Protein AF-A0A9Q0M353-F1 (afdb_monomer_lite)

Structure (mmCIF, N/CA/C/O backbone):
data_AF-A0A9Q0M353-F1
#
_entry.id   AF-A0A9Q0M353-F1
#
loop_
_atom_site.group_PDB
_atom_site.id
_atom_site.type_symbol
_atom_site.label_atom_id
_atom_site.label_alt_id
_atom_site.label_comp_id
_atom_site.label_asym_id
_atom_site.label_entity_id
_atom_site.label_seq_id
_atom_site.pdbx_PDB_ins_code
_atom_site.Cartn_x
_atom_site.Cartn_y
_atom_site.Cartn_z
_atom_site.occupancy
_atom_site.B_iso_or_equiv
_atom_site.auth_seq_id
_atom_site.auth_comp_id
_atom_site.auth_asym_id
_atom_site.auth_atom_id
_atom_site.pdbx_PDB_model_num
ATOM 1 N N . MET A 1 1 ? -23.751 17.773 -4.766 1.00 34.59 1 MET A N 1
ATOM 2 C CA . MET A 1 1 ? -24.160 17.354 -3.411 1.00 34.59 1 MET A CA 1
ATOM 3 C C . MET A 1 1 ? -22.876 16.894 -2.738 1.00 34.59 1 MET A C 1
ATOM 5 O O . MET A 1 1 ? -22.416 15.805 -3.033 1.00 34.59 1 MET A O 1
ATOM 9 N N . MET A 1 2 ? -22.201 17.806 -2.035 1.00 33.22 2 MET A N 1
ATOM 10 C CA . MET A 1 2 ? -20.874 17.585 -1.447 1.00 33.22 2 MET A CA 1
ATOM 11 C C . MET A 1 2 ? -21.097 17.127 -0.004 1.00 33.22 2 MET A C 1
ATOM 13 O O . MET A 1 2 ? -21.788 17.827 0.740 1.00 33.22 2 MET A O 1
ATOM 17 N N . GLY A 1 3 ? -20.583 15.953 0.366 1.00 36.69 3 GLY A N 1
ATOM 18 C CA . GLY A 1 3 ? -20.548 15.516 1.761 1.00 36.69 3 GLY A CA 1
ATOM 19 C C . GLY A 1 3 ? -19.790 16.543 2.599 1.00 36.69 3 GLY A C 1
ATOM 20 O O . GLY A 1 3 ? -18.803 17.116 2.142 1.00 36.69 3 GLY A O 1
ATOM 21 N N . GLN A 1 4 ? -20.307 16.845 3.784 1.00 38.22 4 GLN A N 1
ATOM 22 C CA . GLN A 1 4 ? -19.683 17.783 4.710 1.00 38.22 4 GLN A CA 1
ATOM 23 C C . GLN A 1 4 ? -18.388 17.150 5.230 1.00 38.22 4 GLN A C 1
ATOM 25 O O . GLN A 1 4 ? -18.446 16.136 5.919 1.00 38.22 4 GLN A O 1
ATOM 30 N N . TYR A 1 5 ? -17.240 17.731 4.881 1.00 41.38 5 TYR A N 1
ATOM 31 C CA . TYR A 1 5 ? -15.957 17.404 5.501 1.00 41.38 5 TYR A CA 1
ATOM 32 C C . TYR A 1 5 ? -16.037 17.840 6.970 1.00 41.38 5 TYR A C 1
ATOM 34 O O . TYR A 1 5 ? -16.222 19.027 7.245 1.00 41.38 5 TYR A O 1
ATOM 42 N N . ARG A 1 6 ? -15.980 16.888 7.904 1.00 50.09 6 ARG A N 1
ATOM 43 C CA . ARG A 1 6 ? -15.765 17.168 9.329 1.00 50.09 6 ARG A CA 1
ATOM 44 C C . ARG A 1 6 ? -14.272 17.041 9.602 1.00 50.09 6 ARG A C 1
ATOM 46 O O . ARG A 1 6 ? -13.639 16.139 9.065 1.00 50.09 6 ARG A O 1
ATOM 53 N N . ASP A 1 7 ? -13.725 17.968 10.380 1.00 56.12 7 ASP A N 1
ATOM 54 C CA . ASP A 1 7 ? -12.338 17.895 10.836 1.00 56.12 7 ASP A CA 1
ATOM 55 C C . ASP A 1 7 ? -12.176 16.633 11.696 1.00 56.12 7 ASP A C 1
ATOM 57 O O . ASP A 1 7 ? -13.024 16.344 12.544 1.00 56.12 7 ASP A O 1
ATOM 61 N N . TYR A 1 8 ? -11.114 15.860 11.461 1.00 49.19 8 TYR A N 1
ATOM 62 C CA . TYR A 1 8 ? -10.848 14.612 12.183 1.00 49.19 8 TYR A CA 1
ATOM 63 C C . TYR A 1 8 ? -10.754 14.822 13.700 1.00 49.19 8 TYR A C 1
ATOM 65 O O . TYR A 1 8 ? -11.054 13.911 14.467 1.00 49.19 8 TYR A O 1
ATOM 73 N N . ASN A 1 9 ? -10.388 16.031 14.133 1.00 53.12 9 ASN A N 1
ATOM 74 C CA . ASN A 1 9 ? -10.277 16.385 15.547 1.00 53.12 9 ASN A CA 1
ATOM 75 C C . ASN A 1 9 ? -11.636 16.631 16.237 1.00 53.12 9 ASN A C 1
ATOM 77 O O . ASN A 1 9 ? -11.678 16.725 17.461 1.00 53.12 9 ASN A O 1
ATOM 81 N N . ASP A 1 10 ? -12.734 16.722 15.475 1.00 59.59 10 ASP A N 1
ATOM 82 C CA . ASP A 1 10 ? -14.084 17.026 15.979 1.00 59.59 10 ASP A CA 1
ATOM 83 C C . ASP A 1 10 ? -14.991 15.782 16.100 1.00 59.59 10 ASP A C 1
ATOM 85 O O . ASP A 1 10 ? -16.178 15.903 16.423 1.00 59.59 10 ASP A O 1
ATOM 89 N N . ILE A 1 11 ? -14.472 14.582 15.819 1.00 56.03 11 ILE A N 1
ATOM 90 C CA . ILE A 1 11 ? -15.226 13.324 15.902 1.00 5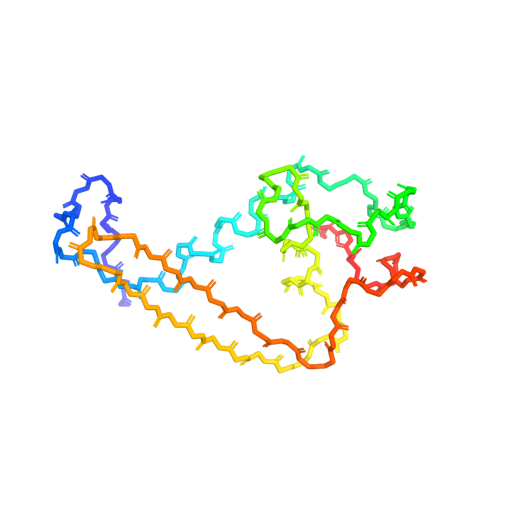6.03 11 ILE A CA 1
ATOM 91 C C . ILE A 1 11 ? -14.984 12.696 17.286 1.00 56.03 11 ILE A C 1
ATOM 93 O O . ILE A 1 11 ? -13.831 12.425 17.625 1.00 56.03 11 ILE A O 1
ATOM 97 N N . PRO A 1 12 ? -16.033 12.447 18.095 1.00 61.00 12 PRO A N 1
ATOM 98 C CA . PRO A 1 12 ? -15.894 11.710 19.350 1.00 61.00 12 PRO A CA 1
ATOM 99 C C . PRO A 1 12 ? -15.201 10.355 19.122 1.00 61.00 12 PRO A C 1
ATOM 101 O O . PRO A 1 12 ? -15.537 9.647 18.172 1.00 61.00 12 PRO A O 1
ATOM 104 N N . GLU A 1 13 ? -14.238 9.980 19.974 1.00 55.56 13 GLU A N 1
ATOM 105 C CA . GLU A 1 13 ? -13.474 8.719 19.848 1.00 55.56 13 GLU A CA 1
ATOM 106 C C . GLU A 1 13 ? -14.380 7.476 19.737 1.00 55.56 13 GLU A C 1
ATOM 108 O O . GLU A 1 13 ? -14.055 6.511 19.041 1.00 55.56 13 GLU A O 1
ATOM 113 N N . ASP A 1 14 ? -15.543 7.510 20.389 1.00 60.03 14 ASP A N 1
ATOM 114 C CA . ASP A 1 14 ? -16.564 6.463 20.398 1.00 60.03 14 ASP A CA 1
ATOM 115 C C . ASP A 1 14 ? -17.470 6.461 19.155 1.00 60.03 14 ASP A C 1
ATOM 117 O O . ASP A 1 14 ? -18.092 5.441 18.851 1.00 60.03 14 ASP A O 1
ATOM 121 N N . GLU A 1 15 ? -17.501 7.561 18.401 1.00 59.28 15 GLU A N 1
ATOM 122 C CA . GLU A 1 15 ? -18.245 7.690 17.149 1.00 59.28 15 GLU A CA 1
ATOM 123 C C . GLU A 1 15 ? -17.383 7.531 15.903 1.00 59.28 15 GLU A C 1
ATOM 125 O O . GLU A 1 15 ? -17.971 7.493 14.825 1.00 59.28 15 GLU A O 1
ATOM 130 N N . PHE A 1 16 ? -16.050 7.407 16.010 1.00 55.06 16 PHE A N 1
ATOM 131 C CA . PHE A 1 16 ? -15.180 7.227 14.843 1.00 55.06 16 PHE A CA 1
ATOM 132 C C . PHE A 1 16 ? -15.686 6.052 14.001 1.00 55.06 16 PHE A C 1
ATOM 134 O O . PHE A 1 16 ? -15.447 4.888 14.377 1.00 55.06 16 PHE A O 1
ATOM 141 N N . PRO A 1 17 ? -16.362 6.322 12.863 1.00 60.34 17 PRO A N 1
ATOM 142 C CA . PRO A 1 17 ? -16.686 5.277 11.920 1.00 60.34 17 PRO A CA 1
ATOM 143 C C . PRO A 1 17 ? -15.347 4.667 11.528 1.00 60.34 17 PRO A C 1
ATOM 145 O O . PRO A 1 17 ? -14.341 5.380 11.458 1.00 60.34 17 PRO A O 1
ATOM 148 N N . ILE A 1 18 ? -15.293 3.355 11.313 1.00 63.62 18 ILE A N 1
ATOM 149 C CA . ILE A 1 18 ? -14.117 2.784 10.661 1.00 63.62 18 ILE A CA 1
ATOM 150 C C . ILE A 1 18 ? -14.144 3.323 9.231 1.00 63.62 18 ILE A C 1
ATOM 152 O O . ILE A 1 18 ? -14.788 2.755 8.352 1.00 63.62 18 ILE A O 1
ATOM 156 N N . ASP A 1 19 ? -13.543 4.492 9.044 1.00 75.38 19 ASP A N 1
ATOM 157 C CA . ASP A 1 19 ? -13.417 5.126 7.753 1.00 75.38 19 ASP A CA 1
ATOM 158 C C . ASP A 1 19 ? -12.255 4.449 7.046 1.00 75.38 19 ASP A C 1
ATOM 160 O O . ASP A 1 19 ? -11.111 4.526 7.494 1.00 75.38 19 ASP A O 1
ATOM 164 N N . GLY A 1 20 ? -12.568 3.749 5.957 1.00 80.69 20 GLY A N 1
ATOM 165 C CA . GLY A 1 20 ? -11.563 3.116 5.113 1.00 80.69 20 GLY A CA 1
ATOM 166 C C . GLY A 1 20 ? -10.564 4.121 4.537 1.00 80.69 20 GLY A C 1
ATOM 167 O O . GLY A 1 20 ? -9.474 3.708 4.157 1.00 80.69 20 GLY A O 1
ATOM 168 N N . ALA A 1 21 ? -10.889 5.421 4.514 1.00 86.00 21 ALA A N 1
ATOM 169 C CA . ALA A 1 21 ? -9.950 6.462 4.115 1.00 86.00 21 ALA A CA 1
ATOM 170 C C . ALA A 1 21 ? -8.734 6.532 5.047 1.00 86.00 21 ALA A C 1
ATOM 172 O O . ALA A 1 21 ? -7.614 6.599 4.558 1.00 86.00 21 ALA A O 1
ATOM 173 N N . MET A 1 22 ? -8.923 6.428 6.365 1.00 85.44 22 MET A N 1
ATOM 174 C CA . MET A 1 22 ? -7.839 6.592 7.339 1.00 85.44 22 MET A CA 1
ATOM 175 C C . MET A 1 22 ? -6.664 5.605 7.156 1.00 85.44 22 MET A C 1
ATOM 177 O O . MET A 1 22 ? -5.529 6.070 7.041 1.00 85.44 22 MET A O 1
ATOM 181 N N . PRO A 1 23 ? -6.864 4.270 7.068 1.00 87.50 23 PRO A N 1
ATOM 182 C CA . PRO A 1 23 ? -5.756 3.349 6.816 1.00 87.50 23 PRO A CA 1
ATOM 183 C C . PRO A 1 23 ? -5.129 3.564 5.433 1.00 87.50 23 PRO A C 1
ATOM 185 O O . PRO A 1 23 ? -3.919 3.435 5.295 1.00 87.50 23 PRO A O 1
ATOM 188 N N . VAL A 1 24 ? -5.918 3.940 4.420 1.00 91.12 24 VAL A N 1
ATOM 189 C CA . VAL A 1 24 ? -5.403 4.206 3.067 1.00 91.12 24 VAL A CA 1
ATOM 190 C C . VAL A 1 24 ? -4.539 5.468 3.039 1.00 91.12 24 VAL A C 1
ATOM 192 O O . VAL A 1 24 ? -3.473 5.449 2.433 1.00 91.12 24 VAL A O 1
ATOM 195 N N . GLU A 1 25 ? -4.956 6.542 3.712 1.00 90.62 25 GLU A N 1
ATOM 196 C CA . GLU A 1 25 ? -4.173 7.772 3.879 1.00 90.62 25 GLU A CA 1
ATOM 197 C C . GLU A 1 25 ? -2.868 7.490 4.633 1.00 90.62 25 GLU A C 1
ATOM 199 O O . GLU A 1 25 ? -1.809 7.949 4.206 1.00 90.62 25 GLU A O 1
ATOM 204 N N . TYR A 1 26 ? -2.925 6.679 5.695 1.00 88.31 26 TYR A N 1
ATOM 205 C CA . TYR A 1 26 ? -1.744 6.273 6.458 1.00 88.31 26 TYR A CA 1
ATOM 206 C C . TYR A 1 26 ? -0.756 5.463 5.604 1.00 88.31 26 TYR A C 1
ATOM 208 O O . TYR A 1 26 ? 0.413 5.829 5.512 1.00 88.31 26 TYR A O 1
ATOM 216 N N . TRP A 1 27 ? -1.225 4.410 4.922 1.00 91.38 27 TRP A N 1
ATOM 217 C CA . TRP A 1 27 ? -0.388 3.582 4.046 1.00 91.38 27 TRP A CA 1
ATOM 218 C C . TRP A 1 27 ? 0.175 4.367 2.864 1.00 91.38 27 TRP A C 1
ATOM 220 O O . TRP A 1 27 ? 1.336 4.192 2.510 1.00 91.38 27 TRP A O 1
ATOM 230 N N . TYR A 1 28 ? -0.621 5.240 2.240 1.00 93.44 28 TYR A N 1
ATOM 231 C CA . TYR A 1 28 ? -0.146 6.056 1.125 1.00 93.44 28 TYR A CA 1
ATOM 232 C C . TYR A 1 28 ? 0.879 7.103 1.578 1.00 93.44 28 TYR A C 1
ATOM 234 O O . TYR A 1 28 ? 1.800 7.405 0.823 1.00 93.44 28 TYR A O 1
ATOM 242 N N . GLY A 1 29 ? 0.759 7.631 2.802 1.00 91.81 29 GLY A N 1
ATOM 243 C CA . GLY A 1 29 ? 1.701 8.592 3.384 1.00 91.81 29 GLY A CA 1
ATOM 244 C C . GLY A 1 29 ? 3.147 8.088 3.449 1.00 91.81 29 GLY A C 1
ATOM 245 O O . GLY A 1 29 ? 4.078 8.887 3.379 1.00 91.81 29 GLY A O 1
ATOM 246 N N . GLU A 1 30 ? 3.364 6.769 3.462 1.00 90.31 30 GLU A N 1
ATOM 247 C CA . GLU A 1 30 ? 4.707 6.180 3.395 1.00 90.31 30 GLU A CA 1
ATOM 248 C C . GLU A 1 30 ? 5.442 6.485 2.070 1.00 90.31 30 GLU A C 1
ATOM 250 O O . GLU A 1 30 ? 6.651 6.260 1.973 1.00 90.31 30 GLU A O 1
ATOM 255 N N . ILE A 1 31 ? 4.755 7.041 1.059 1.00 92.50 31 ILE A N 1
ATOM 256 C CA . ILE A 1 31 ? 5.380 7.593 -0.153 1.00 92.50 31 ILE A CA 1
ATOM 257 C C . ILE A 1 31 ? 6.524 8.561 0.173 1.00 92.50 31 ILE A C 1
ATOM 259 O O . ILE A 1 31 ? 7.503 8.612 -0.569 1.00 92.50 31 ILE A O 1
ATOM 263 N N . GLU A 1 32 ? 6.439 9.292 1.290 1.00 90.62 32 GLU A N 1
ATOM 264 C CA . GLU A 1 32 ? 7.479 10.223 1.748 1.00 90.62 32 GLU A CA 1
ATOM 265 C C . GLU A 1 32 ? 8.826 9.536 2.021 1.00 90.62 32 GLU A C 1
ATOM 267 O O . GLU A 1 32 ? 9.868 10.187 1.991 1.00 90.62 32 GLU A O 1
ATOM 272 N N . GLN A 1 33 ? 8.811 8.222 2.255 1.00 87.75 33 GLN A N 1
ATOM 273 C CA . GLN A 1 33 ? 9.990 7.405 2.537 1.00 87.75 33 GLN A CA 1
ATOM 274 C C . GLN A 1 33 ? 10.445 6.582 1.318 1.00 87.75 33 GLN A C 1
ATOM 276 O O . GLN A 1 33 ? 11.485 5.920 1.363 1.00 87.75 33 GLN A O 1
ATOM 281 N N . TYR A 1 34 ? 9.672 6.583 0.224 1.00 88.94 34 TYR A N 1
ATOM 282 C CA . TYR A 1 34 ? 9.969 5.794 -0.968 1.00 88.94 34 TYR A CA 1
ATOM 283 C C . TYR A 1 34 ? 10.780 6.592 -1.998 1.00 88.94 34 TYR A C 1
ATOM 285 O O . TYR A 1 34 ? 10.271 7.487 -2.670 1.00 88.94 34 TYR A O 1
ATOM 293 N N . GLU A 1 35 ? 12.044 6.208 -2.195 1.00 90.62 35 GLU A N 1
ATOM 294 C CA . GLU A 1 35 ? 12.973 6.923 -3.088 1.00 90.62 35 GLU A CA 1
ATOM 295 C C . GLU A 1 35 ? 13.276 6.178 -4.405 1.00 90.62 35 GLU A C 1
ATOM 297 O O . GLU A 1 35 ? 13.942 6.708 -5.297 1.00 90.62 35 GLU A O 1
ATOM 302 N N . TRP A 1 36 ? 12.791 4.944 -4.574 1.00 91.75 36 TRP A N 1
ATOM 303 C CA . TRP A 1 36 ? 13.218 4.043 -5.659 1.00 91.75 36 TRP A CA 1
ATOM 304 C C . TRP A 1 36 ? 12.342 4.093 -6.913 1.00 91.75 36 TRP A C 1
ATOM 306 O O . TRP A 1 36 ? 12.282 3.125 -7.670 1.00 91.75 36 TRP A O 1
ATOM 316 N N . PHE A 1 37 ? 11.668 5.209 -7.189 1.00 92.56 37 PHE A N 1
ATOM 317 C CA . PHE A 1 37 ? 10.900 5.352 -8.428 1.00 92.56 37 PHE A CA 1
ATOM 318 C C . PHE A 1 37 ? 11.769 5.052 -9.661 1.00 92.56 37 PHE A C 1
ATOM 320 O O . PHE A 1 37 ? 12.881 5.565 -9.811 1.00 92.56 37 PHE A O 1
ATOM 327 N N . GLY A 1 38 ? 11.270 4.177 -10.540 1.00 91.06 38 GLY A N 1
ATOM 328 C CA . GLY A 1 38 ? 11.987 3.739 -11.742 1.00 91.06 38 GLY A CA 1
ATOM 329 C C . GLY A 1 38 ? 13.231 2.872 -11.489 1.00 91.06 38 GLY A C 1
ATOM 330 O O . GLY A 1 38 ? 13.967 2.580 -12.439 1.00 91.06 38 GLY A O 1
ATOM 331 N N . ASN A 1 39 ? 13.465 2.438 -10.248 1.00 91.88 39 ASN A N 1
ATOM 332 C CA . ASN A 1 39 ? 14.604 1.630 -9.823 1.00 91.88 39 ASN A CA 1
ATOM 333 C C . ASN A 1 39 ? 14.150 0.467 -8.923 1.00 91.88 39 ASN A C 1
ATOM 335 O O . ASN A 1 39 ? 12.989 0.377 -8.539 1.00 91.88 39 ASN A O 1
ATOM 339 N N . GLU A 1 40 ? 15.069 -0.448 -8.615 1.00 90.25 40 GLU A N 1
ATOM 340 C CA . GLU A 1 40 ? 14.835 -1.481 -7.600 1.00 90.25 40 GLU A CA 1
ATOM 341 C C . GLU A 1 40 ? 15.377 -1.010 -6.241 1.00 90.25 40 GLU A C 1
ATOM 343 O O . GLU A 1 40 ? 16.481 -0.449 -6.203 1.00 90.25 40 GLU A O 1
ATOM 348 N N . PRO A 1 41 ? 14.658 -1.257 -5.129 1.00 87.56 41 PRO A N 1
ATOM 349 C CA . PRO A 1 41 ? 15.180 -1.013 -3.795 1.00 87.56 41 PRO A CA 1
ATOM 350 C C . PRO A 1 41 ? 16.417 -1.868 -3.522 1.00 87.56 41 PRO A C 1
ATOM 352 O O . PRO A 1 41 ? 16.456 -3.060 -3.832 1.00 87.56 41 PRO A O 1
ATOM 355 N N . MET A 1 42 ? 17.437 -1.271 -2.907 1.00 76.81 42 MET A N 1
ATOM 356 C CA . MET A 1 42 ? 18.593 -2.025 -2.419 1.00 76.81 42 MET A CA 1
ATOM 357 C C . MET A 1 42 ? 18.287 -2.594 -1.031 1.00 76.81 42 MET A C 1
ATOM 359 O O . MET A 1 42 ? 17.736 -1.890 -0.193 1.00 76.81 42 MET A O 1
ATOM 363 N N . ASN A 1 43 ? 18.696 -3.840 -0.769 1.00 67.94 43 ASN A N 1
ATOM 364 C CA . ASN A 1 43 ? 18.540 -4.510 0.531 1.00 67.94 43 ASN A CA 1
ATOM 365 C C . ASN A 1 43 ? 17.082 -4.629 1.009 1.00 67.94 43 ASN A C 1
ATOM 367 O O . ASN A 1 43 ? 16.772 -4.265 2.140 1.00 67.94 43 ASN A O 1
ATOM 371 N N . ILE A 1 44 ? 16.189 -5.165 0.167 1.00 69.50 44 ILE A N 1
ATOM 372 C CA . ILE A 1 44 ? 14.844 -5.552 0.615 1.00 69.50 44 ILE A CA 1
ATOM 373 C C . ILE A 1 44 ? 14.995 -6.657 1.664 1.00 69.50 44 ILE A C 1
ATOM 375 O O . ILE A 1 44 ? 15.199 -7.823 1.320 1.00 69.50 44 ILE A O 1
ATOM 379 N N . ASP A 1 45 ? 14.912 -6.293 2.941 1.00 65.94 45 ASP A N 1
ATOM 380 C CA . ASP A 1 45 ? 14.803 -7.273 4.010 1.00 65.94 45 ASP A CA 1
ATOM 381 C C . ASP A 1 45 ? 13.386 -7.852 3.988 1.00 65.94 45 ASP A C 1
ATOM 383 O O . ASP A 1 45 ? 12.396 -7.197 4.311 1.00 65.94 45 ASP A O 1
ATOM 387 N N . THR A 1 46 ? 13.279 -9.105 3.558 1.00 60.34 46 THR A N 1
ATOM 388 C CA . THR A 1 46 ? 12.015 -9.845 3.545 1.00 60.34 46 THR A CA 1
ATOM 389 C C . THR A 1 46 ? 11.569 -10.272 4.945 1.00 60.34 46 THR A C 1
ATOM 391 O O . THR A 1 46 ? 10.491 -10.842 5.074 1.00 60.34 46 THR A O 1
ATOM 394 N N . ASN A 1 47 ? 12.383 -10.036 5.983 1.00 59.47 47 ASN A N 1
ATOM 395 C CA . ASN A 1 47 ? 12.065 -10.335 7.381 1.00 59.47 47 ASN A CA 1
ATOM 396 C C . ASN A 1 47 ? 11.547 -9.117 8.157 1.00 59.47 47 ASN A C 1
ATOM 398 O O . ASN A 1 47 ? 11.369 -9.222 9.376 1.00 59.47 47 ASN A O 1
ATOM 402 N N . LEU A 1 48 ? 11.313 -7.980 7.488 1.00 55.59 48 LEU A N 1
ATOM 403 C CA . LEU A 1 48 ? 10.644 -6.839 8.106 1.00 55.59 48 LEU A CA 1
ATOM 404 C C . LEU A 1 48 ? 9.301 -7.314 8.661 1.00 55.59 48 LEU A C 1
ATOM 406 O O . LEU A 1 48 ? 8.436 -7.799 7.931 1.00 55.59 48 LEU A O 1
ATOM 410 N N . LYS A 1 49 ? 9.165 -7.234 9.986 1.00 52.44 49 LYS A N 1
ATOM 411 C CA . LYS A 1 49 ? 7.901 -7.511 10.665 1.00 52.44 49 LYS A CA 1
ATOM 412 C C . LYS A 1 49 ? 6.888 -6.474 10.190 1.00 52.44 49 LYS A C 1
ATOM 414 O O . LYS A 1 49 ? 7.255 -5.324 9.983 1.00 52.44 49 LYS A O 1
ATOM 419 N N . GLU A 1 50 ? 5.629 -6.879 10.079 1.00 53.16 50 GLU A N 1
ATOM 420 C CA . GLU A 1 50 ? 4.481 -6.114 9.552 1.00 53.16 50 GLU A CA 1
ATOM 421 C C . GLU A 1 50 ? 4.145 -4.804 10.311 1.00 53.16 50 GLU A C 1
ATOM 423 O O . GLU A 1 50 ? 3.066 -4.251 10.150 1.00 53.16 50 GLU A O 1
ATOM 428 N N . MET A 1 51 ? 5.047 -4.288 11.150 1.00 48.59 51 MET A N 1
ATOM 429 C CA . MET A 1 51 ? 4.889 -3.052 11.917 1.00 48.59 51 MET A CA 1
ATOM 430 C C . MET A 1 51 ? 6.219 -2.299 12.059 1.00 48.59 51 MET A C 1
ATOM 432 O O . MET A 1 51 ? 6.540 -1.814 13.144 1.00 48.59 51 MET A O 1
ATOM 436 N N . ASP A 1 52 ? 7.031 -2.243 11.004 1.00 57.75 52 ASP A N 1
ATOM 437 C CA . ASP A 1 52 ? 8.080 -1.226 10.946 1.00 57.75 52 ASP A CA 1
ATOM 438 C C . ASP A 1 52 ? 7.448 0.077 10.414 1.00 57.75 52 ASP A C 1
ATOM 440 O O . ASP A 1 52 ? 7.049 0.104 9.247 1.00 57.75 52 ASP A O 1
ATOM 444 N N . PRO A 1 53 ? 7.277 1.124 11.246 1.00 48.84 53 PRO A N 1
ATOM 445 C CA . PRO A 1 53 ? 6.705 2.405 10.819 1.00 48.84 53 PRO A CA 1
ATOM 446 C C . PRO A 1 53 ? 7.552 3.118 9.750 1.00 48.84 53 PRO A C 1
ATOM 448 O O . PRO A 1 53 ? 7.070 4.065 9.128 1.00 48.84 53 PRO A O 1
ATOM 451 N N . ASP A 1 54 ? 8.775 2.637 9.503 1.00 53.25 54 ASP A N 1
ATOM 452 C CA . ASP A 1 54 ? 9.658 3.126 8.445 1.00 53.25 54 ASP A CA 1
ATOM 453 C C . ASP A 1 54 ? 9.561 2.285 7.144 1.00 53.25 54 ASP A C 1
ATOM 455 O O . ASP A 1 54 ? 10.438 2.313 6.273 1.00 53.25 54 ASP A O 1
ATOM 459 N N . SER A 1 55 ? 8.514 1.462 7.003 1.00 75.12 55 SER A N 1
ATOM 460 C CA . SER A 1 55 ? 8.353 0.566 5.858 1.00 75.12 55 SER A CA 1
ATOM 461 C C . SER A 1 55 ? 7.416 1.144 4.805 1.00 75.12 55 SER A C 1
ATOM 463 O O . SER A 1 55 ? 6.214 0.982 4.903 1.00 75.12 55 SER A O 1
ATOM 465 N N . TRP A 1 56 ? 7.966 1.681 3.714 1.00 88.69 56 TRP A N 1
ATOM 466 C CA . TRP A 1 56 ? 7.266 2.089 2.474 1.00 88.69 56 TRP A CA 1
ATOM 467 C C . TRP A 1 56 ? 6.471 0.982 1.751 1.00 88.69 56 TRP A C 1
ATOM 469 O O . TRP A 1 56 ? 5.989 1.171 0.630 1.00 88.69 56 TRP A O 1
ATOM 479 N N . ARG A 1 57 ? 6.386 -0.213 2.341 1.00 89.62 57 ARG A N 1
ATOM 480 C CA . ARG A 1 57 ? 5.835 -1.419 1.719 1.00 89.62 57 ARG A CA 1
ATOM 481 C C . ARG A 1 57 ? 4.320 -1.364 1.581 1.00 89.62 57 ARG A C 1
ATOM 483 O O . ARG A 1 57 ? 3.799 -1.972 0.641 1.00 89.62 57 ARG A O 1
ATOM 490 N N . SER A 1 58 ? 3.615 -0.683 2.484 1.00 91.75 58 SER A N 1
ATOM 491 C CA . SER A 1 58 ? 2.164 -0.524 2.370 1.00 91.75 58 SER A CA 1
ATOM 492 C C . SER A 1 58 ? 1.853 0.400 1.197 1.00 91.75 58 SER A C 1
ATOM 494 O O . SER A 1 58 ? 1.024 0.049 0.356 1.00 91.75 58 SER A O 1
ATOM 496 N N . PHE A 1 59 ? 2.595 1.507 1.066 1.00 94.06 59 PHE A N 1
ATOM 497 C CA . PHE A 1 59 ? 2.528 2.389 -0.099 1.00 94.06 59 PHE A CA 1
ATOM 498 C C . PHE A 1 59 ? 2.766 1.617 -1.399 1.00 94.06 59 PHE A C 1
ATOM 500 O O . PHE A 1 59 ? 1.920 1.647 -2.294 1.00 94.06 59 PHE A O 1
ATOM 507 N N . THR A 1 60 ? 3.882 0.891 -1.519 1.00 94.56 60 THR A N 1
ATOM 508 C CA . THR A 1 60 ? 4.213 0.215 -2.782 1.00 94.56 60 THR A CA 1
ATOM 509 C C . THR A 1 60 ? 3.231 -0.892 -3.140 1.00 94.56 60 THR A C 1
ATOM 511 O O . THR A 1 60 ? 2.993 -1.101 -4.326 1.00 94.56 60 THR A O 1
ATOM 514 N N . GLN A 1 61 ? 2.625 -1.567 -2.158 1.00 95.62 61 GLN A N 1
ATOM 515 C CA . GLN A 1 61 ? 1.531 -2.507 -2.408 1.00 95.62 61 GLN A CA 1
ATOM 516 C C . GLN A 1 61 ? 0.266 -1.787 -2.895 1.00 95.62 61 GLN A C 1
ATOM 518 O O . GLN A 1 61 ? -0.365 -2.241 -3.848 1.00 95.62 61 GLN A O 1
ATOM 523 N N . LEU A 1 62 ? -0.096 -0.668 -2.265 1.00 95.56 62 LEU A N 1
ATOM 524 C CA . LEU A 1 62 ? -1.294 0.101 -2.602 1.00 95.56 62 LEU A CA 1
ATOM 525 C C . LEU A 1 62 ? -1.264 0.616 -4.049 1.00 95.56 62 LEU A C 1
ATOM 527 O O . LEU A 1 62 ? -2.296 0.644 -4.715 1.00 95.56 62 LEU A O 1
ATOM 531 N N . VAL A 1 63 ? -0.083 0.998 -4.546 1.00 96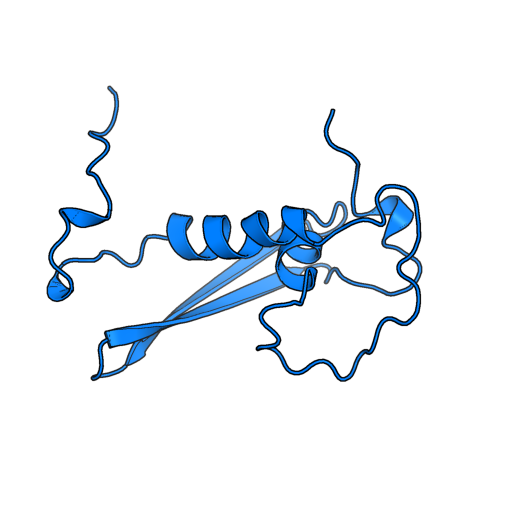.31 63 VAL A N 1
ATOM 532 C CA . VAL A 1 63 ? 0.108 1.494 -5.922 1.00 96.31 63 VAL A CA 1
ATOM 533 C C . VAL A 1 63 ? 0.674 0.447 -6.883 1.00 96.31 63 VAL A C 1
ATOM 535 O O . VAL A 1 63 ? 1.100 0.793 -7.987 1.00 96.31 63 VAL A O 1
ATOM 538 N N . TRP A 1 64 ? 0.713 -0.826 -6.483 1.00 97.56 64 TRP A N 1
ATOM 539 C CA . TRP A 1 64 ? 1.324 -1.878 -7.287 1.00 97.56 64 TRP A CA 1
ATOM 540 C C . TRP A 1 64 ? 0.547 -2.096 -8.587 1.00 97.56 64 TRP A C 1
ATOM 542 O O . TRP A 1 64 ? -0.576 -2.594 -8.570 1.00 97.56 64 TRP A O 1
ATOM 552 N N . ARG A 1 65 ? 1.161 -1.758 -9.730 1.00 97.00 65 ARG A N 1
ATOM 553 C CA . ARG A 1 65 ? 0.511 -1.761 -11.056 1.00 97.00 65 ARG A CA 1
ATOM 554 C C . ARG A 1 65 ? -0.259 -3.043 -11.378 1.00 97.00 65 ARG A C 1
ATOM 556 O O . ARG A 1 65 ? -1.314 -2.973 -12.001 1.00 97.00 65 ARG A O 1
ATOM 563 N N . ASP A 1 66 ? 0.315 -4.190 -11.031 1.00 97.00 66 ASP A N 1
ATOM 564 C CA . ASP A 1 66 ? -0.196 -5.488 -11.468 1.00 97.00 66 ASP A CA 1
ATOM 565 C C . ASP A 1 66 ? -1.197 -6.098 -10.468 1.00 97.00 66 ASP A C 1
ATOM 567 O O . ASP A 1 66 ? -1.820 -7.101 -10.802 1.00 97.00 66 ASP A O 1
ATOM 571 N N . SER A 1 67 ? -1.385 -5.503 -9.280 1.00 98.19 67 SER A N 1
ATOM 572 C CA . SER A 1 67 ? -2.426 -5.911 -8.327 1.00 98.19 67 SER A CA 1
ATOM 573 C C . SER A 1 67 ? -3.786 -5.415 -8.817 1.00 98.19 67 SER A C 1
A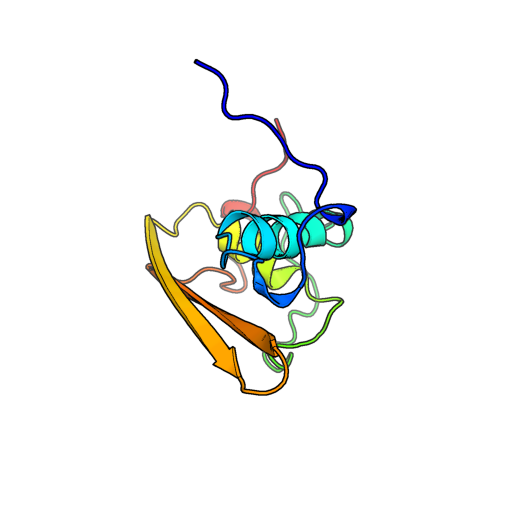TOM 575 O O . SER A 1 67 ? -3.962 -4.230 -9.097 1.00 98.19 67 SER A O 1
ATOM 577 N N . SER A 1 68 ? -4.756 -6.320 -8.933 1.00 97.56 68 SER A N 1
ATOM 578 C CA . SER A 1 68 ? -6.050 -6.040 -9.572 1.00 97.56 68 SER A CA 1
ATOM 579 C C . SER A 1 68 ? -7.256 -6.233 -8.661 1.00 97.56 68 SER A C 1
ATOM 581 O O . SER A 1 68 ? -8.322 -5.680 -8.932 1.00 97.56 68 SER A O 1
ATOM 583 N N . GLU A 1 69 ? -7.100 -7.003 -7.590 1.00 98.06 69 GLU A N 1
ATOM 584 C CA . GLU A 1 69 ? -8.143 -7.299 -6.617 1.00 98.06 69 GLU A CA 1
ATOM 585 C C . GLU A 1 69 ? -7.652 -6.954 -5.211 1.00 98.06 69 GLU A C 1
ATOM 587 O O . GLU A 1 69 ? -6.461 -7.057 -4.911 1.00 98.06 69 GLU A O 1
ATOM 592 N N . ILE A 1 70 ? -8.581 -6.528 -4.353 1.00 96.69 70 ILE A N 1
ATOM 593 C CA . ILE A 1 70 ? -8.302 -6.190 -2.959 1.00 96.69 70 ILE A CA 1
ATOM 594 C C . ILE A 1 70 ? -9.450 -6.646 -2.054 1.00 96.69 70 ILE A C 1
ATOM 596 O O . ILE A 1 70 ? -10.625 -6.392 -2.333 1.00 96.69 70 ILE A O 1
ATOM 600 N N . GLY A 1 71 ? -9.103 -7.298 -0.948 1.00 95.88 71 GLY A N 1
ATOM 601 C CA . GLY A 1 71 ? -9.989 -7.599 0.170 1.00 95.88 71 GLY A CA 1
ATOM 602 C C . GLY A 1 71 ? -9.561 -6.823 1.411 1.00 95.88 71 GLY A C 1
ATOM 603 O O . GLY A 1 71 ? -8.393 -6.852 1.784 1.00 95.88 71 GLY A O 1
ATOM 604 N N . ILE A 1 72 ? -10.503 -6.145 2.072 1.00 93.81 72 ILE A N 1
ATOM 605 C CA . ILE A 1 72 ? -10.239 -5.395 3.308 1.00 93.81 72 ILE A CA 1
ATOM 606 C C . ILE A 1 72 ? -11.004 -6.024 4.470 1.00 93.81 72 ILE A C 1
ATOM 608 O O . ILE A 1 72 ? -12.215 -6.237 4.389 1.00 93.81 72 ILE A O 1
ATOM 612 N N . GLY A 1 73 ? -10.300 -6.274 5.571 1.00 90.00 73 GLY A N 1
ATOM 613 C CA . GLY A 1 73 ? -10.872 -6.671 6.853 1.00 90.00 73 GLY A CA 1
ATOM 614 C C . GLY A 1 73 ? -10.513 -5.661 7.935 1.00 90.00 73 GLY A C 1
ATOM 615 O O . GLY A 1 73 ? -9.409 -5.125 7.951 1.00 90.00 73 GLY A O 1
ATOM 616 N N . CYS A 1 74 ? -11.433 -5.401 8.861 1.00 89.06 74 CYS A N 1
ATOM 617 C CA . CYS A 1 74 ? -11.151 -4.556 10.015 1.00 89.06 74 CYS A CA 1
ATOM 618 C C . CYS A 1 74 ? -11.764 -5.129 11.293 1.00 89.06 74 CYS A C 1
ATOM 620 O O . CYS A 1 74 ? -12.801 -5.794 11.266 1.00 89.06 74 CYS A O 1
ATOM 622 N N . THR A 1 75 ? -11.112 -4.874 12.423 1.00 87.12 75 THR A N 1
ATOM 623 C CA . THR A 1 75 ? -11.635 -5.180 13.755 1.00 87.12 75 THR A CA 1
ATOM 624 C C . THR A 1 75 ? -11.166 -4.129 14.751 1.00 87.12 75 THR A C 1
ATOM 626 O O . THR A 1 75 ? -10.094 -3.550 14.587 1.00 87.12 75 THR A O 1
ATOM 629 N N . ARG A 1 76 ? -11.967 -3.877 15.787 1.00 83.62 76 ARG A N 1
ATOM 630 C CA . ARG A 1 76 ? -11.626 -2.962 16.879 1.00 83.62 76 ARG A CA 1
ATOM 631 C C . ARG A 1 76 ? -11.662 -3.731 18.194 1.00 83.62 76 ARG A C 1
ATOM 633 O O . ARG A 1 76 ? -12.627 -4.452 18.454 1.00 83.62 76 ARG A O 1
ATOM 640 N N . ASN A 1 77 ? -10.612 -3.624 19.005 1.00 81.38 77 ASN A N 1
ATOM 641 C CA . ASN A 1 77 ? -10.585 -4.284 20.311 1.00 81.38 77 ASN A CA 1
ATOM 642 C C . ASN A 1 77 ? -11.329 -3.452 21.380 1.00 81.38 77 ASN A C 1
ATOM 644 O O . ASN A 1 77 ? -11.768 -2.331 21.131 1.00 81.38 77 ASN A O 1
ATOM 648 N N . GLY A 1 78 ? -11.466 -3.997 22.593 1.00 78.19 78 GLY A N 1
ATOM 649 C CA . GLY A 1 78 ? -12.149 -3.313 23.701 1.00 78.19 78 GLY A CA 1
ATOM 650 C C . GLY A 1 78 ? -11.455 -2.043 24.214 1.00 78.19 78 GLY A C 1
ATOM 651 O O . GLY A 1 78 ? -12.077 -1.294 24.959 1.00 78.19 78 GLY A O 1
ATOM 652 N N . ASN A 1 79 ? -10.203 -1.795 23.814 1.00 82.06 79 ASN A N 1
ATOM 653 C CA . ASN A 1 79 ? -9.453 -0.577 24.131 1.00 82.06 79 ASN A CA 1
ATOM 654 C C . ASN A 1 79 ? -9.603 0.505 23.050 1.00 82.06 79 ASN A C 1
ATOM 656 O O . ASN A 1 79 ? -9.077 1.598 23.220 1.00 82.06 79 ASN A O 1
ATOM 660 N N . GLY A 1 80 ? -10.298 0.209 21.947 1.00 76.19 80 GLY A N 1
ATOM 661 C CA . GLY A 1 80 ? -10.442 1.122 20.816 1.00 76.19 80 GLY A CA 1
ATOM 662 C C . GLY A 1 80 ? -9.380 0.957 19.726 1.00 76.19 80 GLY A C 1
ATOM 663 O O . GLY A 1 80 ? -9.504 1.604 18.688 1.00 76.19 80 GLY A O 1
ATOM 664 N N . ASP A 1 81 ? -8.400 0.060 19.897 1.00 80.75 81 ASP A N 1
ATOM 665 C CA . ASP A 1 81 ? -7.360 -0.166 18.887 1.00 80.75 81 ASP A CA 1
ATOM 666 C C . ASP A 1 81 ? -7.987 -0.750 17.619 1.00 80.75 81 ASP A C 1
ATOM 668 O O . ASP A 1 81 ? -8.682 -1.773 17.670 1.00 80.75 81 ASP A O 1
ATOM 672 N N . LEU A 1 82 ? -7.732 -0.103 16.484 1.00 82.00 82 LEU A N 1
ATOM 673 C CA . LEU A 1 82 ? -8.186 -0.540 15.171 1.00 82.00 82 LEU A CA 1
ATOM 674 C C . LEU A 1 82 ? -7.099 -1.382 14.496 1.00 82.00 82 LEU A C 1
ATOM 676 O O . LEU A 1 82 ? -5.985 -0.914 14.286 1.00 82.00 82 LEU A O 1
ATOM 680 N N . LEU A 1 83 ? -7.453 -2.600 14.096 1.00 85.88 83 LEU A N 1
ATOM 681 C CA . LEU A 1 83 ? -6.659 -3.414 13.186 1.00 85.88 83 LEU A CA 1
ATOM 682 C C . LEU A 1 83 ? -7.342 -3.418 11.820 1.00 85.88 83 LEU A C 1
ATOM 684 O O . LEU A 1 83 ? -8.497 -3.835 11.710 1.00 85.88 83 LEU A O 1
ATOM 688 N N . VAL A 1 84 ? -6.620 -2.980 10.792 1.00 88.62 84 VAL A N 1
ATOM 689 C CA . VAL A 1 84 ? -7.045 -3.055 9.390 1.00 88.62 84 VAL A CA 1
ATOM 690 C C . VAL A 1 84 ? -6.058 -3.937 8.641 1.00 88.62 84 VAL A C 1
ATOM 692 O O . VAL A 1 84 ? -4.850 -3.776 8.784 1.00 88.62 84 VAL A O 1
ATOM 695 N N . VAL A 1 85 ? -6.581 -4.869 7.852 1.00 91.06 85 VAL A N 1
ATOM 696 C CA . VAL A 1 85 ? -5.803 -5.767 6.998 1.00 91.06 85 VAL A CA 1
ATOM 697 C C . VAL A 1 85 ? -6.283 -5.595 5.5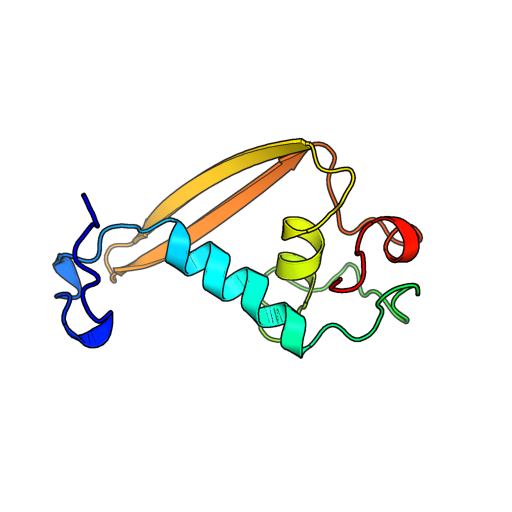66 1.00 91.06 85 VAL A C 1
ATOM 699 O O . VAL A 1 85 ? -7.490 -5.542 5.319 1.00 91.06 85 VAL A O 1
ATOM 702 N N . ALA A 1 86 ? -5.334 -5.531 4.640 1.00 92.88 86 ALA A N 1
ATOM 703 C CA . ALA A 1 86 ? -5.583 -5.541 3.210 1.00 92.88 86 ALA A CA 1
ATOM 704 C C . ALA A 1 86 ? -4.879 -6.745 2.579 1.00 92.88 86 ALA A C 1
ATOM 706 O O . ALA A 1 86 ? -3.697 -6.971 2.832 1.00 92.88 86 ALA A O 1
ATOM 707 N N . ASP A 1 87 ? -5.614 -7.500 1.772 1.00 95.94 87 ASP A N 1
ATOM 708 C CA . ASP A 1 87 ? -5.108 -8.624 0.986 1.00 95.94 87 ASP A CA 1
ATOM 709 C C . ASP A 1 87 ? -5.273 -8.303 -0.500 1.00 95.94 87 ASP A C 1
ATOM 711 O O . ASP A 1 87 ? -6.334 -7.825 -0.905 1.00 95.94 87 ASP A O 1
ATOM 715 N N . TYR A 1 88 ? -4.230 -8.522 -1.297 1.00 96.75 88 TYR A N 1
ATOM 716 C CA . TYR A 1 88 ? -4.154 -8.088 -2.693 1.00 96.75 88 TYR A CA 1
ATOM 717 C C . TYR A 1 88 ? -3.843 -9.269 -3.612 1.00 96.75 88 TYR A C 1
ATOM 719 O O . TYR A 1 88 ? -2.934 -10.049 -3.325 1.00 96.75 88 TYR A O 1
ATOM 727 N N . ASP A 1 89 ? -4.524 -9.340 -4.759 1.00 96.81 89 ASP A N 1
ATOM 728 C CA . ASP A 1 89 ? -4.249 -10.336 -5.801 1.00 96.81 89 ASP A CA 1
ATOM 729 C C . ASP A 1 89 ? -4.120 -9.698 -7.202 1.00 96.81 89 ASP A C 1
ATOM 731 O O . ASP A 1 89 ? -4.973 -8.898 -7.607 1.00 96.81 89 ASP A O 1
ATOM 735 N N . PRO A 1 90 ? -3.072 -10.030 -7.978 1.00 98.00 90 PRO A N 1
ATOM 736 C CA . PRO A 1 90 ? -1.809 -10.646 -7.556 1.00 98.00 90 PRO A CA 1
ATOM 737 C C . PRO A 1 90 ? -1.075 -9.843 -6.461 1.00 98.00 90 PRO A C 1
ATOM 739 O O . PRO A 1 90 ? -1.234 -8.618 -6.401 1.00 98.00 90 PRO A O 1
ATOM 742 N N . PRO A 1 91 ? -0.232 -10.483 -5.626 1.00 95.69 91 PRO A N 1
ATOM 743 C CA . PRO A 1 91 ? 0.498 -9.792 -4.568 1.00 95.69 91 PRO A CA 1
ATOM 744 C C . PRO A 1 91 ? 1.570 -8.863 -5.144 1.00 95.69 91 PRO A C 1
ATOM 746 O O . PRO A 1 91 ? 2.256 -9.185 -6.120 1.00 95.69 91 PRO A O 1
ATOM 749 N N . GLY A 1 92 ? 1.732 -7.711 -4.503 1.00 94.38 92 GLY A N 1
ATOM 750 C CA . GLY A 1 92 ? 2.774 -6.747 -4.808 1.00 94.38 92 GLY A CA 1
ATOM 751 C C . GLY A 1 92 ? 4.061 -6.994 -4.031 1.00 94.38 92 GLY A C 1
ATOM 752 O O . GLY A 1 92 ? 4.302 -8.067 -3.475 1.00 94.38 92 GLY A O 1
ATOM 753 N N . ASN A 1 93 ? 4.926 -5.980 -4.005 1.00 92.94 93 ASN A N 1
ATOM 754 C CA . ASN A 1 93 ? 6.202 -6.001 -3.286 1.00 92.94 93 ASN A CA 1
ATOM 755 C C . ASN A 1 93 ? 7.128 -7.166 -3.665 1.00 92.94 93 ASN A C 1
ATOM 757 O O . ASN A 1 93 ? 7.953 -7.607 -2.858 1.00 92.94 93 ASN A O 1
ATOM 761 N N . VAL A 1 94 ? 7.005 -7.651 -4.903 1.00 91.62 94 VAL A N 1
ATOM 762 C CA . VAL A 1 94 ? 7.828 -8.732 -5.442 1.00 91.62 94 VAL A CA 1
ATOM 763 C C . VAL A 1 94 ? 9.219 -8.177 -5.773 1.00 91.62 94 VAL A C 1
ATOM 765 O O . VAL A 1 94 ? 9.334 -7.297 -6.635 1.00 91.62 94 VAL A O 1
ATOM 768 N N . PRO A 1 95 ? 10.296 -8.673 -5.130 1.00 89.56 95 PRO A N 1
ATOM 769 C CA . PRO A 1 95 ? 11.655 -8.230 -5.426 1.00 89.56 95 PRO A CA 1
ATOM 770 C C . PRO A 1 95 ? 11.996 -8.365 -6.916 1.00 89.56 95 PRO A C 1
ATOM 772 O O . PRO A 1 95 ? 11.681 -9.378 -7.542 1.00 89.56 95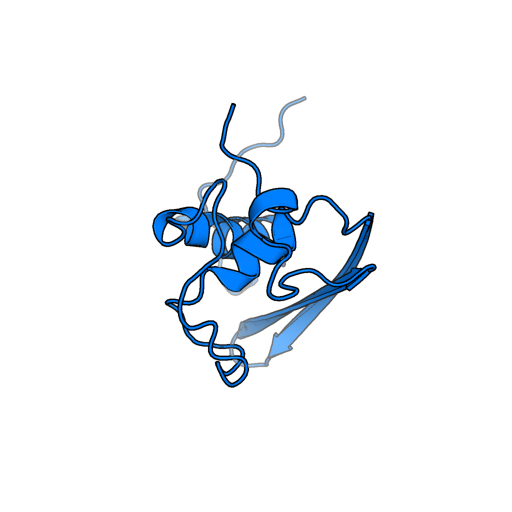 PRO A O 1
ATOM 775 N N . GLY A 1 96 ? 12.649 -7.352 -7.490 1.00 90.94 96 GLY A N 1
ATOM 776 C CA . GLY A 1 96 ? 13.002 -7.321 -8.913 1.00 90.94 96 GLY A CA 1
ATOM 777 C C . GLY A 1 96 ? 11.892 -6.808 -9.834 1.00 90.94 96 GLY A C 1
ATOM 778 O O . GLY A 1 96 ? 12.087 -6.792 -11.049 1.00 90.94 96 GLY A O 1
ATOM 779 N N . SER A 1 97 ? 10.739 -6.416 -9.280 1.00 94.69 97 SER A N 1
ATOM 780 C CA . SER A 1 97 ? 9.588 -5.925 -10.050 1.00 94.69 97 SER A CA 1
ATOM 781 C C . SER A 1 97 ? 9.175 -4.488 -9.708 1.00 94.69 97 SER A C 1
ATOM 783 O O . SER A 1 97 ? 8.295 -3.944 -10.385 1.00 94.69 97 SER A O 1
ATOM 785 N N . PHE A 1 98 ? 9.800 -3.850 -8.714 1.00 93.62 98 PHE A N 1
ATOM 786 C CA . PHE A 1 98 ? 9.441 -2.513 -8.222 1.00 93.62 98 PHE A CA 1
ATOM 787 C C . PHE A 1 98 ? 9.546 -1.448 -9.303 1.00 93.62 98 PHE A C 1
ATOM 789 O O . PHE A 1 98 ? 8.614 -0.668 -9.491 1.00 93.62 98 PHE A O 1
ATOM 796 N N . LYS A 1 99 ? 10.624 -1.475 -10.092 1.00 94.06 99 LYS A N 1
ATOM 797 C CA . LYS A 1 99 ? 10.854 -0.526 -11.185 1.00 94.06 99 LYS A CA 1
ATOM 798 C C . LYS A 1 99 ? 9.690 -0.476 -12.170 1.00 94.06 99 LYS A C 1
ATOM 800 O O . LYS A 1 99 ? 9.402 0.573 -12.741 1.00 94.06 99 LYS A O 1
ATOM 805 N N . SER A 1 100 ? 9.077 -1.629 -12.427 1.00 95.31 100 SER A N 1
ATOM 806 C CA . SER A 1 100 ? 7.962 -1.726 -13.362 1.00 95.31 100 SER A CA 1
ATOM 807 C C . SER A 1 100 ? 6.606 -1.514 -12.688 1.00 95.31 100 SER A C 1
ATOM 809 O O . SER A 1 100 ? 5.669 -1.134 -13.378 1.00 95.31 100 SER A O 1
ATOM 811 N N . SER A 1 101 ? 6.505 -1.716 -11.373 1.00 96.44 101 SER A N 1
ATOM 812 C CA . SER A 1 101 ? 5.220 -1.775 -10.664 1.00 96.44 101 SER A CA 1
ATOM 813 C C . SER A 1 101 ? 4.894 -0.524 -9.850 1.00 96.44 101 SER A C 1
ATOM 815 O O . SER A 1 101 ? 3.718 -0.258 -9.636 1.00 96.44 101 SER A O 1
ATOM 817 N N . VAL A 1 102 ? 5.899 0.257 -9.440 1.00 95.62 102 VAL A N 1
ATOM 818 C CA . VAL A 1 102 ? 5.739 1.508 -8.682 1.00 95.62 102 VAL A CA 1
ATOM 819 C C . VAL A 1 102 ? 6.152 2.679 -9.575 1.00 95.62 102 VAL A C 1
ATOM 821 O O . VAL A 1 102 ? 7.337 2.976 -9.755 1.00 95.62 102 VAL A O 1
ATOM 824 N N . LEU A 1 103 ? 5.160 3.312 -10.199 1.00 92.19 103 LEU A N 1
ATOM 825 C CA . LEU A 1 103 ? 5.370 4.363 -11.195 1.00 92.19 103 LEU A CA 1
ATOM 826 C C . LEU A 1 103 ? 5.559 5.730 -10.528 1.00 92.19 103 LEU A C 1
ATOM 828 O O . LEU A 1 103 ? 4.963 6.014 -9.492 1.00 92.19 103 LEU A O 1
ATOM 832 N N . SER A 1 104 ? 6.389 6.587 -11.128 1.00 84.75 104 SER A N 1
ATOM 833 C CA . SER A 1 104 ? 6.551 7.968 -10.669 1.00 84.75 104 SER A CA 1
ATOM 834 C C . SER A 1 104 ? 5.253 8.756 -10.824 1.00 84.75 104 SER A C 1
ATOM 836 O O . SER A 1 104 ? 4.495 8.526 -11.770 1.00 84.75 104 SER A O 1
ATOM 838 N N . LEU A 1 105 ? 5.050 9.734 -9.943 1.00 76.25 105 LEU A N 1
ATOM 839 C CA . LEU A 1 105 ? 3.976 10.716 -10.078 1.00 76.25 105 LEU A CA 1
ATOM 840 C C . LEU A 1 105 ? 4.088 11.432 -11.436 1.00 76.25 105 LEU A C 1
ATOM 842 O O . LEU A 1 105 ? 5.192 11.763 -11.877 1.00 76.25 105 LEU A O 1
ATOM 846 N N . ALA A 1 106 ? 2.947 11.601 -12.102 1.00 63.25 106 ALA A N 1
ATOM 847 C CA . ALA A 1 106 ? 2.826 12.283 -13.390 1.00 63.25 106 ALA A CA 1
ATOM 848 C C . ALA A 1 106 ? 2.624 13.794 -13.223 1.00 63.25 106 ALA A C 1
ATOM 850 O O . ALA A 1 106 ? 2.028 14.199 -12.199 1.00 63.25 106 ALA A O 1
#

Organism: Blomia tropicalis (NCBI:txid40697)

Secondary structure (DSSP, 8-state):
-------GGGS-TTT----THHHHHHHHHGGGG---TTSPPSS--TT--TT-TT-THHHHHHT-TT--EEEEEEEE-TT--EEEEEEEES----TT-HHHHSPPP-

Radius of gyration: 16.03 Å; chains: 1; bounding box: 43×28×38 Å

Foldseek 3Di:
DDPDDDDPVPAPLVRPDPPPVVVVVLLLVLVVLDDAALHFDDPPDPPPDPDPSNDNQSNLQVQFQPWDDKDKDWDADPVRDIDIDIDTPPGDPDGPCSNVGPHDDD

InterPro domains:
  IPR001283 Cysteine-rich secretory protein-related [PR00837] (23-36)
  IPR001283 Cysteine-rich secretory protein-related [PR00837] (56-72)
  IPR001283 Cysteine-rich secretory protein-related [PR00837] (83-96)
  IPR001283 Cysteine-rich secretory protein-related [PTHR10334] (20-102)
  IPR014044 CAP domain [PF00188] (24-88)
  IPR035940 CAP super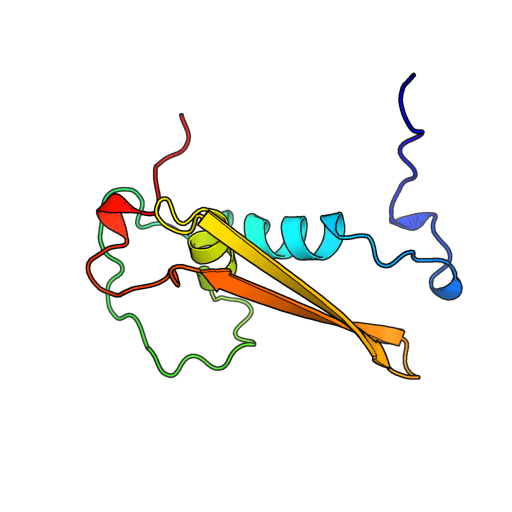family [G3DSA:3.40.33.10] (3-105)
  IPR035940 CAP superfamily [SSF55797] (18-99)

Sequence (106 aa):
MMGQYRDYNDIPEDEFPIDGAMPVEYWYGEIEQYEWFGNEPMNIDTNLKEMDPDSWRSFTQLVWRDSSEIGIGCTRNGNGDLLVVADYDPPGNVPGSFKSSVLSLA

pLDDT: mean 79.73, std 17.9, range [33.22, 98.19]